Protein AF-A0A414ZRC2-F1 (afdb_monomer)

Secondary structure (DSSP, 8-state):
-BHHHHHHHHHHHHHHHHHH-TTS-GGGBGGGTPPEEE-TTT-HHHHHHHHSBPPEEEEEBTTS-EEEEEEEBTTSEEEEEE--STT-SS-SEEEEEEPPSS-HHHHHHHHIIIIITTT--SEEGGGS----BTTTSPP--

Sequence (141 aa):
MNGYEFKREIERIFKVARNMYPNVTDDMLDTNGAIYYMNGNDSTPFDWNCNNRLCEFFIFHKNEIGFIKANVNSDNTVDVYIFETDDAMQPTHKFTEEMEKVKASSFARIMNYIADDNGLWDKPIDELDWDVDSLECDEID

Structure (mmCIF, N/CA/C/O backbone):
data_AF-A0A414ZRC2-F1
#
_entry.id   AF-A0A414ZRC2-F1
#
loop_
_atom_site.group_PDB
_atom_site.id
_atom_site.type_symbol
_atom_site.label_atom_id
_atom_site.label_alt_id
_atom_site.label_comp_id
_atom_site.label_asym_id
_atom_site.label_entity_id
_atom_site.label_seq_id
_atom_site.pdbx_PDB_ins_code
_atom_site.Cartn_x
_atom_site.Cartn_y
_atom_site.Cartn_z
_atom_site.occupancy
_atom_site.B_iso_or_equiv
_atom_site.auth_seq_id
_atom_site.auth_comp_id
_atom_site.auth_asym_id
_atom_site.auth_atom_id
_atom_site.pdbx_PDB_model_num
ATOM 1 N N . MET A 1 1 ? -16.100 6.085 8.744 1.00 76.56 1 MET A N 1
ATOM 2 C CA . MET A 1 1 ? -15.530 6.333 7.399 1.00 76.56 1 MET A CA 1
ATOM 3 C C . MET A 1 1 ? -15.309 4.972 6.784 1.00 76.56 1 MET A C 1
ATOM 5 O O . MET A 1 1 ? -14.793 4.099 7.472 1.00 76.56 1 MET A O 1
ATOM 9 N N . ASN A 1 2 ? -15.771 4.764 5.557 1.00 88.75 2 ASN A N 1
ATOM 10 C CA . ASN A 1 2 ? -15.890 3.420 4.991 1.00 88.75 2 ASN A CA 1
ATOM 11 C C . ASN A 1 2 ? -14.519 2.911 4.492 1.00 88.75 2 ASN A C 1
ATOM 13 O O . ASN A 1 2 ? -13.781 3.673 3.866 1.00 88.75 2 ASN A O 1
ATOM 17 N N . GLY A 1 3 ? -14.191 1.636 4.724 1.00 94.38 3 GLY A N 1
ATOM 18 C CA . GLY A 1 3 ? -12.959 0.980 4.266 1.00 94.38 3 GLY A CA 1
ATOM 19 C C . GLY A 1 3 ? -12.667 1.168 2.775 1.00 94.38 3 GLY A C 1
ATOM 20 O O . GLY A 1 3 ? -11.535 1.461 2.394 1.00 94.38 3 GLY A O 1
ATOM 21 N N . TYR A 1 4 ? -13.682 1.156 1.916 1.00 96.69 4 TYR A N 1
ATOM 22 C CA . TYR A 1 4 ? -13.532 1.440 0.488 1.00 96.69 4 TYR A CA 1
ATOM 23 C C . TYR A 1 4 ? -13.019 2.857 0.179 1.00 96.69 4 TYR A C 1
ATOM 25 O O . TYR A 1 4 ? -12.465 3.077 -0.898 1.00 96.69 4 TYR A O 1
ATOM 33 N N . GLU A 1 5 ? -13.197 3.850 1.057 1.00 96.44 5 GLU A N 1
ATOM 34 C CA . GLU A 1 5 ? -12.564 5.168 0.879 1.00 96.44 5 GLU A CA 1
ATOM 35 C C . GLU A 1 5 ? -11.049 5.087 1.050 1.00 96.44 5 GLU A C 1
ATOM 37 O O . GLU A 1 5 ? -10.325 5.666 0.243 1.00 96.44 5 GLU A O 1
ATOM 42 N N . PHE A 1 6 ? -10.577 4.302 2.016 1.00 96.50 6 PHE A N 1
ATOM 43 C CA . PHE A 1 6 ? -9.152 4.062 2.231 1.00 96.50 6 PHE A CA 1
ATOM 44 C C . PHE A 1 6 ? -8.529 3.238 1.109 1.00 96.50 6 PHE A C 1
ATOM 46 O O . PHE A 1 6 ? -7.478 3.612 0.588 1.00 96.50 6 PHE A O 1
ATOM 53 N N . LYS A 1 7 ? -9.216 2.176 0.667 1.00 97.75 7 LYS A N 1
ATOM 54 C CA . LYS A 1 7 ? -8.778 1.376 -0.482 1.00 97.75 7 LYS A CA 1
ATOM 55 C C . LYS A 1 7 ? -8.568 2.249 -1.720 1.00 97.75 7 LYS A C 1
ATOM 57 O O . LYS A 1 7 ? -7.497 2.231 -2.321 1.00 97.75 7 LYS A O 1
ATOM 62 N N . ARG A 1 8 ? -9.567 3.077 -2.055 1.00 97.69 8 ARG A N 1
ATOM 63 C CA . ARG A 1 8 ? -9.497 4.005 -3.195 1.00 97.69 8 ARG A CA 1
ATOM 64 C C . ARG A 1 8 ? -8.365 5.015 -3.065 1.00 97.69 8 ARG A C 1
ATOM 66 O O . ARG A 1 8 ? -7.794 5.403 -4.081 1.00 97.69 8 ARG A O 1
ATOM 73 N N . GLU A 1 9 ? -8.062 5.460 -1.850 1.00 97.25 9 GLU A N 1
ATOM 74 C CA . GLU A 1 9 ? -6.980 6.413 -1.624 1.00 97.25 9 GLU A CA 1
ATOM 75 C C . GLU A 1 9 ? -5.605 5.786 -1.886 1.00 97.25 9 GLU A C 1
ATOM 77 O O . GLU A 1 9 ? -4.788 6.374 -2.595 1.00 97.25 9 GLU A O 1
ATOM 82 N N . ILE A 1 10 ? -5.370 4.554 -1.428 1.00 97.94 10 ILE A N 1
ATOM 83 C CA . ILE A 1 10 ? -4.141 3.822 -1.769 1.00 97.94 10 ILE A CA 1
ATOM 84 C C . ILE A 1 10 ? -4.063 3.525 -3.264 1.00 97.94 10 ILE A C 1
ATOM 86 O O . ILE A 1 10 ? -3.036 3.797 -3.887 1.00 97.94 10 ILE A O 1
ATOM 90 N N . GLU A 1 11 ? -5.145 3.052 -3.880 1.00 98.31 11 GLU A N 1
ATOM 91 C CA . GLU A 1 11 ? -5.193 2.827 -5.330 1.00 98.31 11 GLU A CA 1
ATOM 92 C C . GLU A 1 11 ? -4.888 4.113 -6.123 1.00 98.31 11 GLU A C 1
ATOM 94 O O . GLU A 1 11 ? -4.172 4.065 -7.128 1.00 98.31 11 GLU A O 1
ATOM 99 N N . ARG A 1 12 ? -5.374 5.283 -5.673 1.00 97.88 12 ARG A N 1
ATOM 100 C CA . ARG A 1 12 ? -5.056 6.595 -6.270 1.00 97.88 12 ARG A CA 1
ATOM 101 C C . ARG A 1 12 ? -3.556 6.871 -6.214 1.00 97.88 12 ARG A C 1
ATOM 103 O O . ARG A 1 12 ? -2.975 7.222 -7.243 1.00 97.88 12 ARG A O 1
ATOM 110 N N . ILE A 1 13 ? -2.933 6.701 -5.051 1.00 97.88 13 ILE A N 1
ATOM 111 C CA . ILE A 1 13 ? -1.501 6.962 -4.844 1.00 97.88 13 ILE A CA 1
ATOM 112 C C . ILE A 1 13 ? -0.650 6.035 -5.718 1.00 97.88 13 ILE A C 1
ATOM 114 O O . ILE A 1 13 ? 0.239 6.495 -6.440 1.00 97.88 13 ILE A O 1
ATOM 118 N N . PHE A 1 14 ? -0.965 4.738 -5.745 1.00 98.31 14 PHE A N 1
ATOM 119 C CA . PHE A 1 14 ? -0.272 3.788 -6.616 1.00 98.31 14 PHE A CA 1
ATOM 120 C C . PHE A 1 14 ? -0.484 4.110 -8.094 1.00 98.31 14 PHE A C 1
ATOM 122 O O . PHE A 1 14 ? 0.458 4.019 -8.878 1.00 98.31 14 PHE A O 1
ATOM 129 N N . LYS A 1 15 ? -1.672 4.571 -8.495 1.00 97.88 15 LYS A N 1
ATOM 130 C CA . LYS A 1 15 ? -1.917 5.031 -9.866 1.00 97.88 15 LYS A CA 1
ATOM 131 C C . LYS A 1 15 ? -1.041 6.229 -10.241 1.00 97.88 15 LYS A C 1
ATOM 133 O O . LYS A 1 15 ? -0.533 6.264 -11.361 1.00 97.88 15 LYS A O 1
ATOM 138 N N . VAL A 1 16 ? -0.838 7.191 -9.337 1.00 97.12 16 VAL A N 1
ATOM 139 C CA . VAL A 1 16 ? 0.100 8.310 -9.552 1.00 97.12 16 VAL A CA 1
ATOM 140 C C . VAL A 1 16 ? 1.511 7.775 -9.798 1.00 97.12 16 VAL A C 1
ATOM 142 O O . VAL A 1 16 ? 2.105 8.108 -10.822 1.00 97.12 16 VAL A O 1
ATOM 145 N N . ALA A 1 17 ? 2.003 6.878 -8.940 1.00 97.50 17 ALA A N 1
ATOM 146 C CA . ALA A 1 17 ? 3.326 6.269 -9.081 1.00 97.50 17 ALA A CA 1
ATOM 147 C C . ALA A 1 17 ? 3.478 5.458 -10.385 1.00 97.50 17 ALA A C 1
ATOM 149 O O . ALA A 1 17 ? 4.457 5.629 -11.113 1.00 97.50 17 ALA A O 1
ATOM 150 N N . ARG A 1 18 ? 2.484 4.629 -10.738 1.00 97.38 18 ARG A N 1
ATOM 151 C CA . ARG A 1 18 ? 2.456 3.839 -11.986 1.00 97.38 18 ARG A CA 1
ATOM 152 C C . ARG A 1 18 ? 2.555 4.729 -13.226 1.00 97.38 18 ARG A C 1
ATOM 154 O O . ARG A 1 18 ? 3.290 4.400 -14.152 1.00 97.38 18 ARG A O 1
ATOM 161 N N . ASN A 1 19 ? 1.874 5.877 -13.234 1.00 96.81 19 ASN A N 1
ATOM 162 C CA . ASN A 1 19 ? 1.895 6.811 -14.366 1.00 96.81 19 ASN A CA 1
ATOM 163 C C . ASN A 1 19 ? 3.274 7.438 -14.625 1.00 96.81 19 ASN A C 1
ATOM 165 O O . ASN A 1 19 ? 3.511 7.934 -15.726 1.00 96.81 19 ASN A O 1
ATOM 169 N N . MET A 1 20 ? 4.183 7.421 -13.646 1.00 96.00 20 MET A N 1
ATOM 170 C CA . MET A 1 20 ? 5.555 7.910 -13.823 1.00 96.00 20 MET A CA 1
ATOM 171 C C . MET A 1 20 ? 6.423 6.936 -14.631 1.00 96.00 20 MET A C 1
ATOM 173 O O . MET A 1 20 ? 7.393 7.362 -15.255 1.00 96.00 20 MET A O 1
ATOM 177 N N . TYR A 1 21 ? 6.052 5.652 -14.660 1.00 95.00 21 TYR A N 1
ATOM 178 C CA . TYR A 1 21 ? 6.798 4.572 -15.312 1.00 95.00 21 TYR A CA 1
ATOM 179 C C . TYR A 1 21 ? 5.888 3.731 -16.225 1.00 95.00 21 TYR A C 1
ATOM 181 O O . TYR A 1 21 ? 5.707 2.533 -15.998 1.00 95.00 21 TYR A O 1
ATOM 189 N N . PRO A 1 22 ? 5.328 4.324 -17.298 1.00 94.38 22 PRO A N 1
ATOM 190 C CA . PRO A 1 22 ? 4.355 3.659 -18.170 1.00 94.38 22 PRO A CA 1
ATOM 191 C C . PRO A 1 22 ? 4.928 2.473 -18.964 1.00 94.38 22 PRO A C 1
ATOM 193 O O . PRO A 1 22 ? 4.165 1.701 -19.537 1.00 94.38 22 PRO A O 1
ATOM 196 N N . ASN A 1 23 ? 6.256 2.332 -19.020 1.00 94.38 23 ASN A N 1
ATOM 197 C CA . ASN A 1 23 ? 6.924 1.231 -19.717 1.00 94.38 23 ASN A CA 1
ATOM 198 C C . ASN A 1 23 ? 6.951 -0.069 -18.902 1.00 94.38 23 ASN A C 1
ATOM 200 O O . ASN A 1 23 ? 7.183 -1.126 -19.480 1.00 94.38 23 ASN A O 1
ATOM 204 N N . VAL A 1 24 ? 6.728 -0.002 -17.586 1.00 94.88 24 VAL A N 1
ATOM 205 C CA . VAL A 1 24 ? 6.592 -1.193 -16.742 1.00 94.88 24 VAL A CA 1
ATOM 206 C C . VAL A 1 24 ? 5.139 -1.649 -16.839 1.00 94.88 24 VAL A C 1
ATOM 208 O O . VAL A 1 24 ? 4.245 -1.028 -16.264 1.00 94.88 24 VAL A O 1
ATOM 211 N N . THR A 1 25 ? 4.863 -2.694 -17.605 1.00 95.69 25 THR A N 1
ATOM 212 C CA . THR A 1 25 ? 3.499 -3.188 -17.840 1.00 95.69 25 THR A CA 1
ATOM 213 C C . THR A 1 25 ? 3.075 -4.198 -16.774 1.00 95.69 25 THR A C 1
ATOM 215 O O . THR A 1 25 ? 3.910 -4.748 -16.061 1.00 95.69 25 THR A O 1
ATOM 218 N N . ASP A 1 26 ? 1.771 -4.443 -16.630 1.00 96.81 26 ASP A N 1
ATOM 219 C CA . ASP A 1 26 ? 1.256 -5.358 -15.598 1.00 96.81 26 ASP A CA 1
ATOM 220 C C . ASP A 1 26 ? 1.793 -6.787 -15.777 1.00 96.81 26 ASP A C 1
ATOM 222 O O . ASP A 1 26 ? 2.128 -7.450 -14.803 1.00 96.81 26 ASP A O 1
ATOM 226 N N . ASP A 1 27 ? 1.988 -7.242 -17.017 1.00 96.62 27 ASP A N 1
ATOM 227 C CA . ASP A 1 27 ? 2.560 -8.557 -17.315 1.00 96.62 27 ASP A CA 1
ATOM 228 C C . ASP A 1 27 ? 4.049 -8.679 -16.958 1.00 96.62 27 ASP A C 1
ATOM 230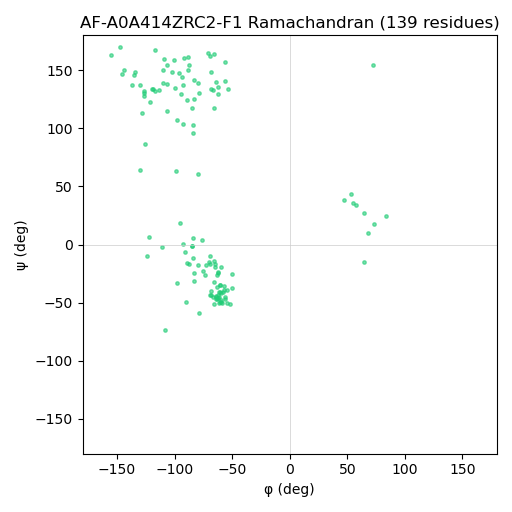 O O . ASP A 1 27 ? 4.575 -9.793 -16.978 1.00 96.62 27 ASP A O 1
ATOM 234 N N . MET A 1 28 ? 4.733 -7.583 -16.621 1.00 95.75 28 MET A N 1
ATOM 235 C CA . MET A 1 28 ? 6.094 -7.594 -16.069 1.00 95.75 28 MET A CA 1
ATOM 236 C C . MET A 1 28 ? 6.108 -7.737 -14.541 1.00 95.75 28 MET A C 1
ATOM 238 O O . MET A 1 28 ? 7.141 -8.092 -13.975 1.00 95.75 28 MET A O 1
ATOM 242 N N . LEU A 1 29 ? 4.976 -7.494 -13.881 1.00 97.69 29 LEU A N 1
ATOM 243 C CA . LEU A 1 29 ? 4.844 -7.430 -12.428 1.00 97.69 29 LEU A CA 1
ATOM 244 C C . LEU A 1 29 ? 4.273 -8.732 -11.858 1.00 97.69 29 LEU A C 1
ATOM 246 O O . LEU A 1 29 ? 3.635 -9.521 -12.564 1.00 97.69 29 LEU A O 1
ATOM 250 N N . ASP A 1 30 ? 4.514 -8.969 -10.570 1.00 97.12 30 ASP A N 1
ATOM 251 C CA . ASP A 1 30 ? 3.864 -10.064 -9.858 1.00 97.12 30 ASP A CA 1
ATOM 252 C C . ASP A 1 30 ? 2.348 -9.838 -9.796 1.00 97.12 30 ASP A C 1
ATOM 254 O O . ASP A 1 30 ? 1.882 -8.708 -9.629 1.00 97.12 30 ASP A O 1
ATOM 258 N N . THR A 1 31 ? 1.579 -10.916 -9.969 1.00 97.12 31 THR A N 1
ATOM 259 C CA . THR A 1 31 ? 0.106 -10.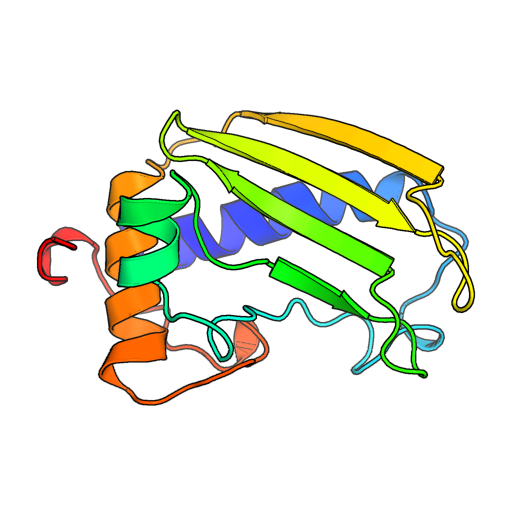910 -9.891 1.00 97.12 31 THR A CA 1
ATOM 260 C C . THR A 1 31 ? -0.533 -9.756 -10.684 1.00 97.12 31 THR A C 1
ATOM 262 O O . THR A 1 31 ? -1.516 -9.146 -10.278 1.00 97.12 31 THR A O 1
ATOM 265 N N . ASN A 1 32 ? 0.041 -9.444 -11.852 1.00 97.25 32 ASN A N 1
ATOM 266 C CA . ASN A 1 32 ? -0.381 -8.351 -12.732 1.00 97.25 32 ASN A CA 1
ATOM 267 C C . ASN A 1 32 ? -0.431 -6.970 -12.047 1.00 97.25 32 ASN A C 1
ATOM 269 O O . ASN A 1 32 ? -1.308 -6.161 -12.344 1.00 97.25 32 ASN A O 1
ATOM 273 N N . GLY A 1 33 ? 0.500 -6.695 -11.130 1.00 97.38 33 GLY A N 1
ATOM 274 C CA . GLY A 1 33 ? 0.607 -5.400 -10.459 1.00 97.38 33 GLY A CA 1
ATOM 275 C C . GLY A 1 33 ? -0.326 -5.230 -9.259 1.00 97.38 33 GLY A C 1
ATOM 276 O O . GLY A 1 33 ? -0.658 -4.095 -8.915 1.00 97.38 33 GLY A O 1
ATOM 277 N N . ALA A 1 34 ? -0.754 -6.330 -8.633 1.00 98.31 34 ALA A N 1
ATOM 278 C CA . ALA A 1 34 ? -1.532 -6.281 -7.400 1.00 98.31 34 ALA A CA 1
ATOM 279 C C . ALA A 1 34 ? -0.789 -5.502 -6.299 1.00 98.31 34 ALA A C 1
ATOM 281 O O . ALA A 1 34 ? 0.429 -5.618 -6.150 1.00 98.31 34 ALA A O 1
ATOM 282 N N . ILE A 1 35 ? -1.540 -4.714 -5.526 1.00 98.75 35 ILE A N 1
ATOM 283 C CA . ILE A 1 35 ? -1.016 -3.990 -4.366 1.00 98.75 35 ILE A CA 1
ATOM 284 C C . ILE A 1 35 ? -1.147 -4.901 -3.148 1.00 98.75 35 ILE A C 1
ATOM 286 O O . ILE A 1 35 ? -2.246 -5.344 -2.829 1.00 98.75 35 ILE A O 1
ATOM 290 N N . TYR A 1 36 ? -0.046 -5.152 -2.460 1.00 98.69 36 TYR A N 1
ATOM 291 C CA . TYR A 1 36 ? 0.031 -5.944 -1.241 1.00 98.69 36 TYR A CA 1
ATOM 292 C C . TYR A 1 36 ? 0.136 -5.044 -0.019 1.00 98.69 36 TYR A C 1
ATOM 294 O O . TYR A 1 36 ? 0.738 -3.976 -0.103 1.00 98.69 36 TYR A O 1
ATOM 302 N N . TYR A 1 37 ? -0.404 -5.493 1.111 1.00 98.62 37 TYR A N 1
ATOM 303 C CA . TYR A 1 37 ? -0.141 -4.924 2.430 1.00 98.62 37 TYR A CA 1
ATOM 304 C C . TYR A 1 37 ? 0.756 -5.872 3.227 1.00 98.62 37 TYR A C 1
ATOM 306 O O . TYR A 1 37 ? 0.347 -6.992 3.523 1.00 98.62 37 TYR A O 1
ATOM 314 N N . MET A 1 38 ? 1.978 -5.440 3.540 1.00 97.94 38 MET A N 1
ATOM 315 C CA . MET A 1 38 ? 3.059 -6.289 4.053 1.00 97.94 38 MET A CA 1
ATOM 316 C C . MET A 1 38 ? 3.191 -6.205 5.578 1.00 97.94 38 MET A C 1
ATOM 318 O O . MET A 1 38 ? 4.191 -5.721 6.108 1.00 97.94 38 MET A O 1
ATOM 322 N N . ASN A 1 39 ? 2.154 -6.635 6.292 1.00 97.56 39 ASN A N 1
ATOM 323 C CA . ASN A 1 39 ? 2.084 -6.618 7.757 1.00 97.56 39 ASN A CA 1
ATOM 324 C C . A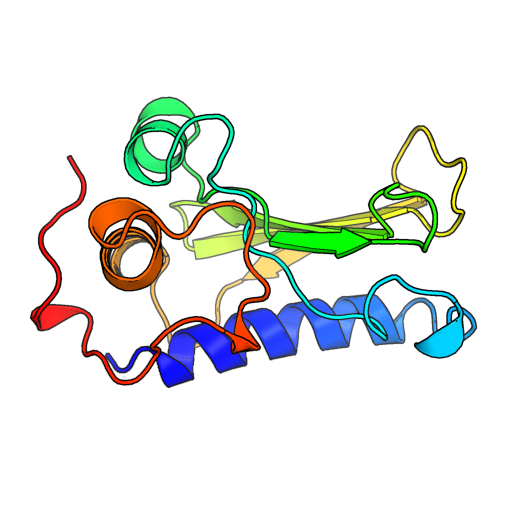SN A 1 39 ? 2.715 -7.841 8.447 1.00 97.56 39 ASN A C 1
ATOM 326 O O . ASN A 1 39 ? 2.747 -7.887 9.676 1.00 97.56 39 ASN A O 1
ATOM 330 N N . GLY A 1 40 ? 3.238 -8.822 7.707 1.00 95.00 40 GLY A N 1
ATOM 331 C CA . GLY A 1 40 ? 3.757 -10.073 8.268 1.00 95.00 40 GLY A CA 1
ATOM 332 C C . GLY A 1 40 ? 5.057 -9.953 9.072 1.00 95.00 40 GLY A C 1
ATOM 333 O O . GLY A 1 40 ? 5.401 -10.890 9.793 1.00 95.00 40 GLY A O 1
ATOM 334 N N . ASN A 1 41 ? 5.785 -8.832 8.971 1.00 90.00 41 ASN A N 1
ATOM 335 C CA . ASN A 1 41 ? 7.042 -8.644 9.704 1.00 90.00 41 ASN A CA 1
ATOM 336 C C . ASN A 1 41 ? 6.808 -8.261 11.171 1.00 90.00 41 ASN A C 1
ATOM 338 O O . ASN A 1 41 ? 7.250 -8.974 12.070 1.00 90.00 41 ASN A O 1
ATOM 3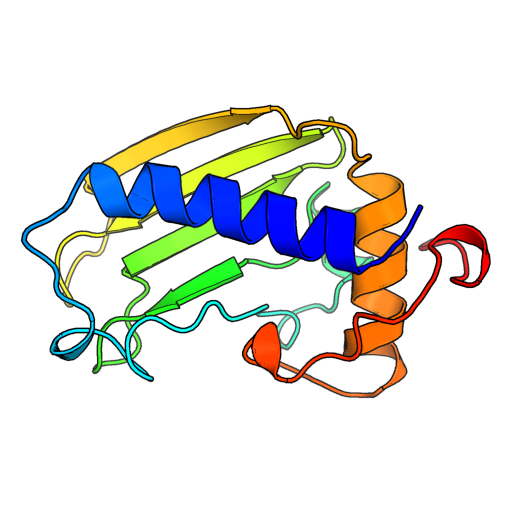42 N N . ASP A 1 42 ? 6.108 -7.147 11.397 1.00 89.56 42 ASP A N 1
ATOM 343 C CA . ASP A 1 42 ? 5.985 -6.544 12.725 1.00 89.56 42 ASP A CA 1
ATOM 344 C C . ASP A 1 42 ? 4.536 -6.360 13.198 1.00 89.56 42 ASP A C 1
ATOM 346 O O . ASP A 1 42 ? 4.350 -6.119 14.387 1.00 89.56 42 ASP A O 1
ATOM 350 N N . SER A 1 43 ? 3.521 -6.551 12.340 1.00 96.19 43 SER A N 1
ATOM 351 C CA . SER A 1 43 ? 2.103 -6.175 12.533 1.00 96.19 43 SER A CA 1
ATOM 352 C C . SER A 1 43 ? 1.808 -4.671 12.461 1.00 96.19 43 SER A C 1
ATOM 354 O O . SER A 1 43 ? 2.656 -3.822 12.757 1.00 96.19 43 SER A O 1
ATOM 356 N N . THR A 1 44 ? 0.563 -4.342 12.109 1.00 96.88 44 THR A N 1
ATOM 357 C CA . THR A 1 44 ? 0.058 -2.966 12.012 1.00 96.88 44 THR A CA 1
ATOM 358 C C . THR A 1 44 ? 0.224 -2.191 13.324 1.00 96.88 44 THR A C 1
ATOM 360 O O . THR A 1 44 ? 0.735 -1.069 13.266 1.00 96.88 44 THR A O 1
ATOM 363 N N . PRO A 1 45 ? -0.132 -2.732 14.511 1.00 97.06 45 PRO A N 1
ATOM 364 C CA . PRO A 1 45 ? 0.055 -2.011 15.768 1.00 97.06 45 PRO A CA 1
ATOM 365 C C . PRO A 1 45 ? 1.514 -1.669 16.056 1.00 97.06 45 PRO A C 1
ATOM 367 O O . PRO A 1 45 ? 1.819 -0.561 16.495 1.00 97.06 45 PRO A O 1
ATOM 370 N N . PHE A 1 46 ? 2.449 -2.581 15.792 1.00 96.50 46 PHE A N 1
ATOM 371 C CA . PHE A 1 46 ? 3.856 -2.290 16.051 1.00 96.50 46 PHE A CA 1
ATOM 372 C C . PHE A 1 46 ? 4.369 -1.170 15.146 1.00 96.50 46 PHE A C 1
ATOM 374 O O . PHE A 1 46 ? 4.942 -0.201 15.646 1.00 96.50 46 PHE A O 1
ATOM 381 N N . ASP A 1 47 ? 4.155 -1.277 13.831 1.00 96.69 47 ASP A N 1
ATOM 382 C CA . ASP A 1 47 ? 4.602 -0.256 12.880 1.00 96.69 47 ASP A CA 1
ATOM 383 C C . ASP A 1 47 ? 3.973 1.106 13.204 1.00 96.69 47 ASP A C 1
ATOM 385 O O . ASP A 1 47 ? 4.668 2.129 13.228 1.00 96.69 47 ASP A O 1
ATOM 389 N N . TRP A 1 48 ? 2.685 1.121 13.554 1.00 97.56 48 TRP A N 1
ATOM 390 C CA . TRP A 1 48 ? 1.980 2.350 13.899 1.00 97.56 48 TRP A CA 1
ATOM 391 C C . TRP A 1 48 ? 2.592 3.039 15.120 1.00 97.56 48 TRP A C 1
ATOM 393 O O . TRP A 1 48 ? 2.942 4.221 15.059 1.00 97.56 48 TRP A O 1
AT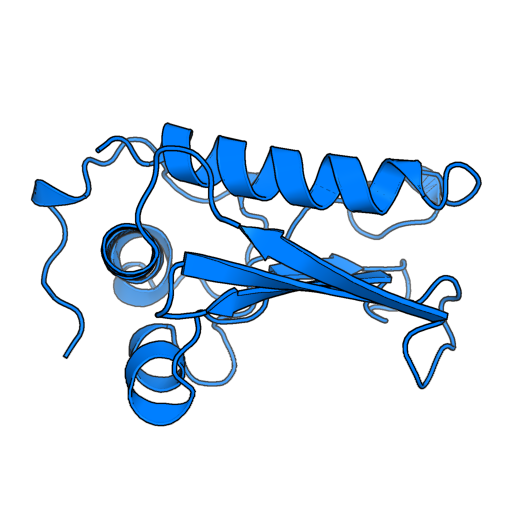OM 403 N N . ASN A 1 49 ? 2.794 2.290 16.204 1.00 96.56 49 ASN A N 1
ATOM 404 C CA . ASN A 1 49 ? 3.204 2.852 17.490 1.00 96.56 49 ASN A CA 1
ATOM 405 C C . ASN A 1 49 ? 4.714 3.078 17.615 1.00 96.56 49 ASN A C 1
ATOM 407 O O . ASN A 1 49 ? 5.151 4.000 18.305 1.00 96.56 49 ASN A O 1
ATOM 411 N N . CYS A 1 50 ? 5.529 2.251 16.960 1.00 96.38 50 CYS A N 1
ATOM 412 C CA . CYS A 1 50 ? 6.988 2.333 17.050 1.00 96.38 50 CYS A CA 1
ATOM 413 C C . CYS A 1 50 ? 7.608 3.100 15.878 1.00 96.38 50 CYS A C 1
ATOM 415 O O . CYS A 1 50 ? 8.607 3.797 16.073 1.00 96.38 50 CYS A O 1
ATOM 417 N N . ASN A 1 51 ? 7.015 3.015 14.682 1.00 96.50 51 ASN A N 1
ATOM 418 C CA . ASN A 1 51 ? 7.580 3.587 13.458 1.00 96.50 51 ASN A CA 1
ATOM 419 C C . ASN A 1 51 ? 6.790 4.791 12.917 1.00 96.50 51 ASN A C 1
ATOM 421 O O . ASN A 1 51 ? 7.239 5.409 11.951 1.00 96.50 51 ASN A O 1
ATOM 425 N N . ASN A 1 52 ? 5.678 5.181 13.558 1.00 97.25 52 ASN A N 1
ATOM 426 C CA . ASN A 1 52 ? 4.811 6.299 13.157 1.00 97.25 52 ASN A CA 1
ATOM 427 C C . ASN A 1 52 ? 4.253 6.163 11.729 1.00 97.25 52 ASN A C 1
ATOM 429 O O . ASN A 1 52 ? 4.083 7.161 11.022 1.00 97.25 52 ASN A O 1
ATOM 433 N N . ARG A 1 53 ? 3.983 4.932 11.290 1.00 97.44 53 ARG A N 1
ATOM 434 C CA . ARG A 1 53 ? 3.491 4.620 9.942 1.00 97.44 53 ARG A CA 1
ATOM 435 C C . ARG A 1 53 ? 2.730 3.299 9.921 1.00 97.44 53 ARG A C 1
ATOM 437 O O . ARG A 1 53 ? 2.891 2.493 10.822 1.00 97.44 53 ARG A O 1
ATOM 444 N N . LEU A 1 54 ? 1.947 3.047 8.881 1.00 97.56 54 LEU A N 1
ATOM 445 C CA . LEU A 1 54 ? 1.468 1.697 8.577 1.00 97.56 54 LEU A CA 1
ATOM 446 C C . LEU A 1 54 ? 2.597 0.808 8.053 1.00 97.56 54 LEU A C 1
ATOM 448 O O . LEU A 1 54 ? 3.638 1.301 7.589 1.00 97.56 54 LEU A O 1
ATOM 452 N N . CYS A 1 55 ? 2.328 -0.499 8.056 1.00 97.81 55 CYS A N 1
ATOM 453 C CA . CYS A 1 55 ? 3.117 -1.453 7.296 1.00 97.81 55 CYS A CA 1
ATOM 454 C C . CYS A 1 55 ? 3.141 -1.068 5.811 1.00 97.81 55 CYS A C 1
ATOM 456 O O . CYS A 1 55 ? 2.287 -0.338 5.294 1.00 97.81 55 CYS A O 1
ATOM 458 N N . GLU A 1 56 ? 4.164 -1.545 5.124 1.00 97.69 56 GLU A N 1
ATOM 459 C CA . GLU A 1 56 ? 4.418 -1.227 3.734 1.00 97.69 56 GLU A CA 1
ATOM 460 C C . GLU A 1 56 ? 3.295 -1.706 2.812 1.00 97.69 56 GLU A C 1
ATOM 462 O O . GLU A 1 56 ? 2.896 -2.870 2.842 1.00 97.69 56 GLU A O 1
ATOM 467 N N . PHE A 1 57 ? 2.889 -0.845 1.885 1.00 98.69 57 PHE A N 1
ATOM 468 C CA . PHE A 1 57 ? 2.185 -1.272 0.685 1.00 98.69 57 PHE A CA 1
ATOM 469 C C . PHE A 1 57 ? 3.183 -1.496 -0.446 1.00 98.69 57 PHE A C 1
ATOM 471 O O . PHE A 1 57 ? 4.071 -0.662 -0.656 1.00 98.69 57 PHE A O 1
ATOM 478 N N . PHE A 1 58 ? 3.014 -2.571 -1.213 1.00 98.50 58 PHE A N 1
ATOM 479 C CA . PHE A 1 58 ? 3.918 -2.908 -2.309 1.00 98.50 58 PHE A CA 1
ATOM 480 C C . PHE A 1 58 ? 3.213 -3.319 -3.595 1.00 98.50 58 PHE A C 1
ATOM 482 O O . PHE A 1 58 ? 2.212 -4.017 -3.573 1.00 98.50 58 PHE A O 1
ATOM 489 N N . ILE A 1 59 ? 3.818 -2.967 -4.725 1.00 98.56 59 ILE A N 1
ATOM 490 C CA . ILE A 1 59 ? 3.721 -3.747 -5.963 1.00 98.56 59 ILE A CA 1
ATOM 491 C C . ILE A 1 59 ? 5.096 -4.367 -6.201 1.00 98.56 59 ILE A C 1
ATOM 493 O O . ILE A 1 59 ? 6.102 -3.674 -6.034 1.00 98.56 59 ILE A O 1
ATOM 497 N N . PHE A 1 60 ? 5.150 -5.629 -6.624 1.00 98.25 60 PHE A N 1
ATOM 498 C CA . PHE A 1 60 ? 6.396 -6.361 -6.864 1.00 98.25 60 PHE A CA 1
ATOM 499 C C . PHE A 1 60 ? 6.651 -6.626 -8.349 1.00 98.25 60 PHE A C 1
ATOM 501 O O . PHE A 1 60 ? 5.727 -6.810 -9.142 1.00 98.25 60 PHE A O 1
ATOM 508 N N . HIS A 1 61 ? 7.928 -6.700 -8.715 1.00 97.19 61 HIS A N 1
ATOM 509 C CA . HIS A 1 61 ? 8.388 -7.407 -9.908 1.00 97.19 61 HIS A CA 1
ATOM 510 C C . HIS A 1 61 ? 8.221 -8.922 -9.715 1.00 97.19 61 HIS A C 1
ATOM 512 O O . HIS A 1 61 ? 8.114 -9.414 -8.593 1.00 97.19 61 HIS A O 1
ATOM 518 N N . LYS A 1 62 ? 8.248 -9.698 -10.805 1.00 95.94 62 LYS A N 1
ATOM 519 C CA . LYS A 1 62 ? 8.065 -11.168 -10.766 1.00 95.94 62 LYS A CA 1
ATOM 520 C C . LYS A 1 62 ? 9.090 -11.941 -9.936 1.00 95.94 62 LYS A C 1
ATOM 522 O O . LYS A 1 62 ? 8.861 -13.103 -9.623 1.00 95.94 62 LYS A O 1
ATOM 527 N N . ASN A 1 63 ? 10.237 -11.342 -9.651 1.00 93.75 63 ASN A N 1
ATOM 528 C CA . ASN A 1 63 ? 11.284 -11.930 -8.822 1.00 93.75 63 ASN A CA 1
ATOM 529 C C . ASN A 1 63 ? 11.198 -11.473 -7.353 1.00 93.75 63 ASN A C 1
ATOM 531 O O . ASN A 1 63 ? 12.193 -11.576 -6.640 1.00 93.75 63 ASN A O 1
ATOM 535 N N . GLU A 1 64 ? 10.041 -10.951 -6.930 1.00 91.88 64 GLU A N 1
ATOM 536 C CA . GLU A 1 64 ? 9.741 -10.508 -5.560 1.00 91.88 64 GLU A CA 1
ATOM 537 C C . GLU A 1 64 ? 10.521 -9.260 -5.105 1.00 91.88 64 GLU A C 1
ATOM 539 O O . GLU A 1 64 ? 10.446 -8.854 -3.945 1.00 91.88 64 GLU A O 1
ATOM 544 N N . ILE A 1 65 ? 11.226 -8.579 -6.015 1.00 93.25 65 ILE A N 1
ATOM 545 C CA . ILE A 1 65 ? 11.791 -7.253 -5.743 1.00 93.25 65 ILE A CA 1
ATOM 546 C C . ILE A 1 65 ? 10.686 -6.201 -5.852 1.00 93.25 65 ILE A C 1
ATOM 548 O O . ILE A 1 65 ? 9.925 -6.172 -6.818 1.00 93.25 65 ILE A O 1
ATOM 552 N N . GLY A 1 66 ? 10.573 -5.329 -4.848 1.00 96.31 66 GLY A N 1
ATOM 553 C CA . GLY A 1 66 ? 9.558 -4.276 -4.830 1.00 96.31 66 GLY A CA 1
ATOM 554 C C . GLY A 1 66 ? 9.748 -3.308 -5.994 1.00 96.31 66 GLY A C 1
ATOM 555 O O . GLY A 1 66 ? 10.843 -2.797 -6.178 1.00 96.31 66 GLY A O 1
ATOM 556 N N . PHE A 1 67 ? 8.687 -3.041 -6.751 1.00 98.00 67 PHE A N 1
ATOM 557 C CA . PHE A 1 67 ? 8.635 -2.024 -7.800 1.00 98.00 67 PHE A CA 1
ATOM 558 C C . PHE A 1 67 ? 8.169 -0.676 -7.239 1.00 98.00 67 PHE A C 1
ATOM 560 O O . PHE A 1 67 ? 8.811 0.350 -7.455 1.00 98.00 67 PHE A O 1
ATOM 567 N N . ILE A 1 68 ? 7.066 -0.662 -6.490 1.00 98.56 68 ILE A N 1
ATOM 568 C CA . ILE A 1 68 ? 6.568 0.531 -5.793 1.00 98.56 68 ILE A CA 1
ATOM 569 C C . ILE A 1 68 ? 6.385 0.154 -4.332 1.00 98.56 68 ILE A C 1
ATOM 571 O O . ILE A 1 68 ? 5.708 -0.829 -4.050 1.00 98.56 68 ILE A O 1
ATOM 575 N N . LYS A 1 69 ? 6.960 0.944 -3.426 1.00 98.38 69 LYS A N 1
ATOM 576 C CA . LYS A 1 69 ? 6.730 0.884 -1.979 1.00 98.38 69 LYS A CA 1
ATOM 577 C C . LYS A 1 69 ? 6.029 2.163 -1.545 1.00 98.38 69 LYS A C 1
ATOM 579 O O . LYS A 1 69 ? 6.505 3.245 -1.890 1.00 98.38 69 LYS A O 1
ATOM 584 N N . ALA A 1 70 ? 4.969 2.054 -0.754 1.00 98.50 70 ALA A N 1
ATOM 585 C CA . ALA A 1 70 ? 4.317 3.198 -0.130 1.00 98.50 70 ALA A CA 1
ATOM 586 C C . ALA A 1 70 ? 4.117 2.974 1.374 1.00 98.50 70 ALA A C 1
ATOM 588 O O . ALA A 1 70 ? 3.698 1.897 1.791 1.00 98.50 70 ALA A O 1
ATOM 589 N N . ASN A 1 71 ? 4.385 4.007 2.171 1.00 97.50 71 ASN A N 1
ATOM 590 C CA . ASN A 1 71 ? 4.172 4.022 3.617 1.00 97.50 71 ASN A CA 1
ATOM 591 C C . ASN A 1 71 ? 3.219 5.158 3.971 1.00 97.50 71 ASN A C 1
ATOM 593 O O . ASN A 1 71 ? 3.527 6.312 3.681 1.00 97.50 71 ASN A O 1
ATOM 597 N N . VAL A 1 72 ? 2.095 4.849 4.615 1.00 98.31 72 VAL A N 1
ATOM 598 C CA . VAL A 1 72 ? 1.197 5.876 5.161 1.00 98.31 72 VAL A CA 1
ATOM 599 C C . VAL A 1 72 ? 1.703 6.280 6.539 1.00 98.31 72 VAL A C 1
ATOM 601 O O . VAL A 1 72 ? 1.735 5.452 7.445 1.00 98.31 72 VAL A O 1
ATOM 604 N N . ASN A 1 73 ? 2.084 7.539 6.702 1.00 98.44 73 ASN A N 1
ATOM 605 C CA . ASN A 1 73 ? 2.615 8.086 7.943 1.00 98.44 73 ASN A CA 1
ATOM 606 C C . ASN A 1 73 ? 1.485 8.590 8.853 1.00 98.44 73 ASN A C 1
ATOM 608 O O . ASN A 1 73 ? 0.406 8.984 8.397 1.00 98.44 73 ASN A O 1
ATOM 612 N N . SER A 1 74 ? 1.738 8.624 10.162 1.00 97.19 74 SER A N 1
ATOM 613 C CA . SER A 1 74 ? 0.740 9.038 11.158 1.00 97.19 74 SER A CA 1
ATOM 614 C C . SER A 1 74 ? 0.313 10.508 11.048 1.00 97.19 74 SER A C 1
ATOM 616 O O . SER A 1 74 ? -0.755 10.887 11.535 1.00 97.19 74 SER A O 1
ATOM 618 N N . ASP A 1 75 ? 1.091 11.329 10.342 1.00 97.62 75 ASP A N 1
ATOM 619 C CA . ASP A 1 75 ? 0.792 12.730 10.045 1.00 97.62 75 ASP A CA 1
ATOM 620 C C . ASP A 1 75 ? -0.122 12.938 8.821 1.00 97.62 75 ASP A C 1
ATOM 622 O O . ASP A 1 75 ? -0.473 14.077 8.517 1.00 97.62 75 ASP A O 1
ATOM 626 N N . ASN A 1 76 ? -0.639 11.859 8.219 1.00 97.75 76 ASN A N 1
ATOM 627 C CA . ASN A 1 76 ? -1.451 11.843 6.990 1.00 97.75 76 ASN A CA 1
ATOM 628 C C . ASN A 1 76 ? -0.667 12.113 5.700 1.00 97.75 76 ASN A C 1
ATOM 630 O O . ASN A 1 76 ? -1.283 12.390 4.672 1.00 97.75 76 ASN A O 1
ATOM 634 N N . THR A 1 77 ? 0.657 11.975 5.721 1.00 98.44 77 THR A N 1
ATOM 635 C CA . THR A 1 77 ? 1.460 11.909 4.497 1.00 98.44 77 THR A CA 1
ATOM 636 C C . THR A 1 77 ? 1.647 10.465 4.033 1.00 98.44 77 THR A C 1
ATOM 638 O O . THR A 1 77 ? 1.480 9.518 4.804 1.00 98.44 77 THR A O 1
ATOM 641 N N . VAL A 1 78 ? 1.992 10.276 2.761 1.00 98.62 78 VAL A N 1
ATOM 642 C CA . VAL A 1 78 ? 2.349 8.978 2.187 1.00 98.62 78 VAL A CA 1
ATOM 643 C C . VAL A 1 78 ? 3.677 9.099 1.461 1.00 98.62 78 VAL A C 1
ATOM 645 O O . VAL A 1 78 ? 3.774 9.773 0.436 1.00 98.62 78 VAL A O 1
ATOM 648 N N . ASP A 1 79 ? 4.702 8.436 1.986 1.00 98.62 79 ASP A N 1
ATOM 649 C CA . ASP A 1 79 ? 6.005 8.347 1.334 1.00 98.62 79 ASP A CA 1
ATOM 650 C C . ASP A 1 79 ? 5.993 7.232 0.293 1.00 98.62 79 ASP A C 1
ATOM 652 O O . ASP A 1 79 ? 5.707 6.078 0.616 1.00 98.62 79 ASP A O 1
ATOM 656 N N . VAL A 1 80 ? 6.352 7.565 -0.945 1.00 98.75 80 VAL A N 1
ATOM 657 C CA . VAL A 1 80 ? 6.373 6.635 -2.076 1.00 98.75 80 VAL A CA 1
ATOM 658 C C . VAL A 1 80 ? 7.783 6.518 -2.641 1.00 98.75 80 VAL A C 1
ATOM 660 O O . VAL A 1 80 ? 8.470 7.513 -2.884 1.00 98.75 80 VAL A O 1
ATOM 663 N N . TYR A 1 81 ? 8.200 5.282 -2.888 1.00 98.44 81 TYR A N 1
ATOM 664 C CA . TYR A 1 81 ? 9.499 4.913 -3.431 1.00 98.44 81 TYR A CA 1
ATOM 665 C C . TYR A 1 81 ? 9.289 4.028 -4.653 1.00 98.44 81 TYR A C 1
ATOM 667 O O . TYR A 1 81 ? 8.520 3.068 -4.596 1.00 98.44 81 TYR A O 1
ATOM 675 N N . ILE A 1 82 ? 9.982 4.334 -5.746 1.00 98.19 82 ILE A N 1
ATOM 676 C CA . ILE A 1 82 ? 9.886 3.576 -6.994 1.00 98.19 82 ILE A CA 1
ATOM 677 C C . ILE A 1 82 ? 11.249 2.980 -7.329 1.00 98.19 82 ILE A C 1
ATOM 679 O O . ILE A 1 82 ? 12.262 3.673 -7.260 1.00 98.19 82 ILE A O 1
ATOM 683 N N . PHE A 1 83 ? 11.248 1.707 -7.701 1.00 96.69 83 PHE A N 1
ATOM 684 C CA . PHE A 1 83 ? 12.392 0.869 -8.038 1.00 96.69 83 PHE A CA 1
ATOM 685 C C . PHE A 1 83 ? 12.144 0.285 -9.433 1.00 96.69 83 PHE A C 1
ATOM 687 O O . PHE A 1 83 ? 11.536 -0.771 -9.592 1.00 96.69 83 PHE A O 1
ATOM 694 N N . GLU A 1 84 ? 12.534 1.031 -10.466 1.00 90.50 84 GLU A N 1
ATOM 695 C CA . GLU A 1 84 ? 12.146 0.741 -11.855 1.00 90.50 84 GLU A CA 1
ATOM 696 C C . GLU A 1 84 ? 12.540 -0.663 -12.340 1.00 90.50 84 GLU A C 1
ATOM 698 O O . GLU A 1 84 ? 11.789 -1.272 -13.101 1.00 90.50 84 GLU A O 1
ATOM 703 N N . THR A 1 85 ? 13.692 -1.177 -11.902 1.00 91.31 85 THR A N 1
ATOM 704 C CA . THR A 1 85 ? 14.224 -2.476 -12.327 1.00 91.31 85 THR A CA 1
ATOM 705 C C . THR A 1 85 ? 14.105 -3.530 -11.234 1.00 91.31 85 THR A C 1
ATOM 707 O O . THR A 1 85 ? 14.088 -3.226 -10.041 1.00 91.31 85 THR A O 1
ATOM 710 N N . ASP A 1 86 ? 14.056 -4.789 -11.656 1.00 88.31 86 ASP A N 1
ATOM 711 C CA . ASP A 1 86 ? 13.921 -5.964 -10.798 1.00 88.31 86 ASP A CA 1
ATOM 712 C C . ASP A 1 86 ? 15.229 -6.344 -10.073 1.00 88.31 86 ASP A C 1
ATOM 714 O O . ASP A 1 86 ? 15.279 -7.327 -9.346 1.00 88.31 86 ASP A O 1
ATOM 718 N N . ASP A 1 87 ? 16.288 -5.551 -10.222 1.00 91.38 87 ASP A N 1
ATOM 719 C CA . ASP A 1 87 ? 17.573 -5.671 -9.527 1.00 91.38 87 ASP A CA 1
ATOM 720 C C . ASP A 1 87 ? 17.949 -4.402 -8.732 1.00 91.38 87 ASP A C 1
ATOM 722 O O . ASP A 1 87 ? 19.052 -4.298 -8.181 1.00 91.38 87 ASP A O 1
ATOM 726 N N . ALA A 1 88 ? 17.041 -3.423 -8.656 1.00 88.44 88 ALA A N 1
ATOM 727 C CA . ALA A 1 88 ? 17.302 -2.133 -8.036 1.00 88.44 88 ALA A CA 1
ATOM 728 C C . ALA A 1 88 ? 17.534 -2.258 -6.520 1.00 88.44 88 ALA A C 1
ATOM 730 O O . ALA A 1 88 ? 16.641 -2.589 -5.745 1.00 88.44 88 ALA A O 1
ATOM 731 N N . MET A 1 89 ? 18.738 -1.895 -6.070 1.00 89.06 89 MET A N 1
ATOM 732 C CA . MET A 1 89 ? 19.077 -1.844 -4.639 1.00 89.06 89 MET A CA 1
ATOM 733 C C . MET A 1 89 ? 18.666 -0.532 -3.953 1.00 89.06 89 MET A C 1
ATOM 735 O O . MET A 1 89 ? 18.771 -0.418 -2.732 1.00 89.06 89 MET A O 1
ATOM 739 N N . GLN A 1 90 ? 18.290 0.488 -4.725 1.00 92.81 90 GLN A N 1
ATOM 740 C CA . GLN A 1 90 ? 17.926 1.828 -4.262 1.00 92.81 90 GLN A CA 1
ATOM 741 C C . GLN A 1 90 ? 16.789 2.377 -5.134 1.00 92.81 90 GLN A C 1
ATOM 743 O O . GLN A 1 90 ? 16.727 2.034 -6.316 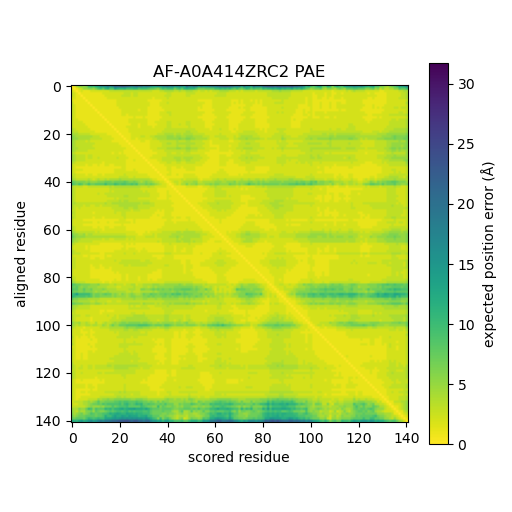1.00 92.81 90 GLN A O 1
ATOM 748 N N . PRO A 1 91 ? 15.916 3.240 -4.589 1.00 95.00 91 PRO A N 1
ATOM 749 C CA . PRO A 1 91 ? 14.818 3.806 -5.357 1.00 95.00 91 PRO A CA 1
ATOM 750 C C . PRO A 1 91 ? 15.343 4.757 -6.439 1.00 95.00 91 PRO A C 1
ATOM 752 O O . PRO A 1 91 ? 16.171 5.630 -6.174 1.00 95.00 91 PRO A O 1
ATOM 755 N N . THR A 1 92 ? 14.827 4.619 -7.657 1.00 93.88 92 THR A N 1
ATOM 756 C CA . THR A 1 92 ? 15.067 5.536 -8.780 1.00 93.88 92 THR A CA 1
ATOM 757 C C . THR A 1 92 ? 14.310 6.849 -8.609 1.00 93.88 92 THR A C 1
ATOM 759 O O . THR A 1 92 ? 14.733 7.884 -9.125 1.00 93.88 92 THR A O 1
ATOM 762 N N . HIS A 1 93 ? 13.199 6.827 -7.870 1.00 96.69 93 HIS A N 1
ATOM 763 C CA . HIS A 1 93 ? 12.410 8.011 -7.564 1.00 96.69 93 HIS A CA 1
ATOM 764 C C . HIS A 1 93 ? 11.782 7.929 -6.167 1.00 96.69 93 HIS A C 1
ATOM 766 O O . HIS A 1 93 ? 11.416 6.849 -5.702 1.00 96.69 93 HIS A O 1
ATOM 772 N N . LYS A 1 94 ? 11.647 9.086 -5.510 1.00 97.75 94 LYS A N 1
ATOM 773 C CA . LYS A 1 94 ? 10.956 9.255 -4.227 1.00 97.75 94 LYS A CA 1
ATOM 774 C C . LYS A 1 94 ? 10.094 10.513 -4.276 1.00 97.75 94 LYS A C 1
ATOM 776 O O . LYS A 1 94 ? 10.584 11.561 -4.695 1.00 97.75 94 LYS A O 1
ATOM 781 N N . PHE A 1 95 ? 8.878 10.425 -3.754 1.00 98.31 95 PHE A N 1
ATOM 782 C CA . PHE A 1 95 ? 8.025 11.581 -3.483 1.00 98.31 95 PHE A CA 1
ATOM 783 C C . PHE A 1 95 ? 7.138 11.334 -2.258 1.00 98.31 95 PHE A C 1
ATOM 785 O O . PHE A 1 95 ? 7.075 10.216 -1.747 1.00 98.31 95 PHE A O 1
ATOM 792 N N . THR A 1 96 ? 6.480 12.391 -1.791 1.00 98.31 96 THR A N 1
ATOM 793 C CA . THR A 1 96 ? 5.533 12.348 -0.674 1.00 98.31 96 THR A CA 1
ATOM 794 C C . THR A 1 96 ? 4.217 12.969 -1.142 1.00 98.31 96 THR A C 1
ATOM 796 O O . THR A 1 96 ? 4.229 14.052 -1.730 1.00 98.31 96 THR A O 1
ATOM 799 N N . GLU A 1 97 ? 3.105 12.282 -0.904 1.00 96.38 97 GLU A N 1
ATOM 800 C CA . GLU A 1 97 ? 1.736 12.764 -1.139 1.00 96.38 97 GLU A CA 1
ATOM 801 C C . GLU A 1 97 ? 1.034 13.028 0.195 1.00 96.38 97 GLU A C 1
ATOM 803 O O . GLU A 1 97 ? 1.406 12.475 1.226 1.00 96.38 97 GLU A O 1
ATOM 808 N N . GLU A 1 98 ? -0.013 13.842 0.175 1.00 96.62 98 GLU A N 1
ATOM 809 C CA . GLU A 1 98 ? -0.941 13.970 1.301 1.00 96.62 98 GLU A CA 1
ATOM 810 C C . GLU A 1 98 ? -2.114 13.008 1.093 1.00 96.62 98 GLU A C 1
ATOM 812 O O . GLU A 1 98 ? -2.582 12.829 -0.036 1.00 96.62 98 GLU A O 1
ATOM 817 N N . MET A 1 99 ? -2.625 12.423 2.176 1.00 95.00 99 MET A N 1
ATOM 818 C CA . MET A 1 99 ? -3.868 11.661 2.118 1.00 95.00 99 MET A CA 1
ATOM 819 C C . MET A 1 99 ? -5.052 12.581 1.804 1.00 95.00 99 MET A C 1
ATOM 821 O O . MET A 1 99 ? -5.272 13.610 2.452 1.00 95.00 99 MET A O 1
ATOM 825 N N . GLU A 1 100 ? -5.884 12.170 0.854 1.00 93.62 100 GLU A N 1
ATOM 826 C CA . GLU A 1 100 ? -7.110 12.870 0.501 1.00 93.62 100 GLU A CA 1
ATOM 827 C C . GLU A 1 100 ? -8.319 12.286 1.242 1.00 93.62 100 GLU A C 1
ATOM 829 O O . GLU A 1 100 ? -8.605 11.095 1.175 1.00 93.62 100 GLU A O 1
ATOM 834 N N . LYS A 1 101 ? -9.106 13.160 1.888 1.00 88.31 101 LYS A N 1
ATOM 835 C CA . LYS A 1 101 ? -10.443 12.878 2.469 1.00 88.31 101 LYS A CA 1
ATOM 836 C C . LYS A 1 101 ? -10.487 11.883 3.629 1.00 88.31 101 LYS A C 1
ATOM 838 O O . LYS A 1 101 ? -11.490 11.872 4.338 1.00 88.31 101 LYS A O 1
ATOM 843 N N . VAL A 1 102 ? -9.430 11.114 3.853 1.00 94.25 102 VAL A N 1
ATOM 844 C CA . VAL A 1 102 ? -9.331 10.109 4.909 1.00 94.25 102 VAL A CA 1
ATOM 845 C C . VAL A 1 102 ? -8.230 10.449 5.918 1.00 94.25 102 VAL A C 1
ATOM 847 O O . VAL A 1 102 ? -7.435 11.364 5.699 1.00 94.25 102 VAL A O 1
ATOM 850 N N . LYS A 1 103 ? -8.213 9.760 7.065 1.00 95.69 103 LYS A N 1
ATOM 851 C CA . LYS A 1 103 ? -7.226 9.974 8.137 1.00 95.69 103 LYS A CA 1
ATOM 852 C C . LYS A 1 103 ? -6.374 8.738 8.371 1.00 95.69 103 LYS A C 1
ATOM 854 O O . LYS A 1 103 ? -6.929 7.661 8.559 1.00 95.69 103 LYS A O 1
ATOM 859 N N . ALA A 1 104 ? -5.056 8.911 8.446 1.00 96.62 104 ALA A N 1
ATOM 860 C CA . ALA A 1 104 ? -4.103 7.821 8.652 1.00 96.62 104 ALA A CA 1
ATOM 861 C C . ALA A 1 104 ? -4.420 6.989 9.904 1.00 96.62 104 ALA A C 1
ATOM 863 O O . ALA A 1 104 ? -4.362 5.769 9.853 1.00 96.62 104 ALA A O 1
ATOM 864 N N . SER A 1 105 ? -4.847 7.626 10.999 1.00 95.75 105 SER A N 1
ATOM 865 C CA . SER A 1 105 ? -5.231 6.918 12.228 1.00 95.75 105 SER A CA 1
ATOM 866 C C . SER A 1 105 ? -6.450 6.012 12.047 1.00 95.75 105 SER A C 1
ATOM 868 O O . SER A 1 105 ? -6.451 4.867 12.486 1.00 95.75 105 SER A O 1
ATOM 870 N N . SER A 1 106 ? -7.486 6.494 11.360 1.00 95.81 106 SER A N 1
ATOM 871 C CA . SER A 1 106 ? -8.646 5.672 11.001 1.00 95.81 106 SER A CA 1
ATOM 872 C C . SER A 1 106 ? -8.267 4.563 10.022 1.00 95.81 106 SER A C 1
ATOM 874 O O . SER A 1 106 ? -8.843 3.481 10.083 1.00 95.81 106 SER A O 1
ATOM 876 N N . PHE A 1 107 ? -7.287 4.816 9.153 1.00 96.56 107 PHE A N 1
ATOM 877 C CA . PHE A 1 107 ? -6.778 3.803 8.244 1.00 96.56 107 PHE A CA 1
ATOM 878 C C . PHE A 1 107 ? -6.064 2.683 9.000 1.00 96.56 107 PHE A C 1
ATOM 880 O O . PHE A 1 107 ? -6.343 1.516 8.753 1.00 96.56 107 PHE A O 1
ATOM 887 N N . ALA A 1 108 ? -5.207 3.032 9.962 1.00 96.94 108 ALA A N 1
ATOM 888 C CA . ALA A 1 108 ? -4.511 2.066 10.801 1.00 96.94 108 ALA A CA 1
ATOM 889 C C . ALA A 1 108 ? -5.486 1.086 11.438 1.00 96.94 108 ALA A C 1
ATOM 891 O O . ALA A 1 108 ? -5.337 -0.120 11.266 1.00 96.94 108 ALA A O 1
ATOM 892 N N . ARG A 1 109 ? -6.534 1.616 12.077 1.00 96.31 109 ARG A N 1
ATOM 893 C CA . ARG A 1 109 ? -7.590 0.828 12.728 1.00 96.31 109 ARG A CA 1
ATOM 894 C C . ARG A 1 109 ? -8.254 -0.155 11.776 1.00 96.31 109 ARG A C 1
ATOM 896 O O . ARG A 1 109 ? -8.415 -1.320 12.122 1.00 96.31 109 ARG A O 1
ATOM 903 N N . ILE A 1 110 ? -8.585 0.300 10.567 1.00 96.56 110 ILE A N 1
ATOM 904 C CA . ILE A 1 110 ? -9.144 -0.570 9.532 1.00 96.56 110 ILE A CA 1
ATOM 905 C C . ILE A 1 110 ? -8.139 -1.645 9.129 1.00 96.56 110 ILE A C 1
ATOM 907 O O . ILE A 1 110 ? -8.521 -2.805 9.087 1.00 96.56 110 ILE A O 1
ATOM 911 N N . MET A 1 111 ? -6.875 -1.299 8.874 1.00 97.19 111 MET A N 1
ATOM 912 C CA . MET A 1 111 ? -5.871 -2.284 8.460 1.00 97.19 111 MET A CA 1
ATOM 913 C C . MET A 1 111 ? -5.635 -3.353 9.522 1.00 97.19 111 MET A C 1
ATOM 915 O O . MET A 1 111 ? -5.626 -4.530 9.177 1.00 97.19 111 MET A O 1
ATOM 919 N N . ASN A 1 112 ? -5.538 -2.974 10.798 1.00 96.88 112 ASN A N 1
ATOM 920 C CA . ASN A 1 112 ? -5.455 -3.954 11.878 1.00 96.88 112 ASN A CA 1
ATOM 921 C C . ASN A 1 112 ? -6.688 -4.862 11.901 1.00 96.88 112 ASN A C 1
ATOM 923 O O . ASN A 1 112 ? -6.553 -6.078 11.937 1.00 96.88 112 ASN A O 1
ATOM 927 N N . TYR A 1 113 ? -7.884 -4.278 11.818 1.00 96.25 113 TYR A N 1
ATOM 928 C CA . TYR A 1 113 ? -9.130 -5.034 11.887 1.00 96.25 113 TYR A CA 1
ATOM 929 C C . TYR A 1 113 ? -9.309 -6.010 10.717 1.00 96.25 113 TYR A C 1
ATOM 931 O O . TYR A 1 113 ? -9.667 -7.169 10.911 1.00 96.25 113 TYR A O 1
ATOM 939 N N . ILE A 1 114 ? -9.069 -5.559 9.484 1.00 96.62 114 ILE A N 1
ATOM 940 C CA . ILE A 1 114 ? -9.340 -6.372 8.291 1.00 96.62 114 ILE A CA 1
ATOM 941 C C . ILE A 1 114 ? -8.199 -7.345 7.986 1.00 96.62 114 ILE A C 1
ATOM 943 O O . ILE A 1 114 ? -8.462 -8.373 7.363 1.00 96.62 114 ILE A O 1
ATOM 947 N N . ALA A 1 115 ? -6.967 -7.055 8.422 1.00 97.12 115 ALA A N 1
ATOM 948 C CA . ALA A 1 115 ? -5.793 -7.881 8.159 1.00 97.12 115 ALA A CA 1
ATOM 949 C C . ALA A 1 115 ? -5.301 -8.619 9.416 1.00 97.12 115 ALA A C 1
ATOM 951 O O . ALA A 1 115 ? -5.502 -9.830 9.533 1.00 97.12 115 ALA A O 1
ATOM 952 N N . ASP A 1 116 ? -4.684 -7.905 10.358 1.00 97.06 116 ASP A N 1
ATOM 953 C CA . ASP A 1 116 ? -3.994 -8.472 11.524 1.00 97.06 116 ASP A CA 1
ATOM 954 C C . ASP A 1 116 ? -4.924 -9.287 12.441 1.00 97.06 116 ASP A C 1
ATOM 956 O O . ASP A 1 116 ? -4.623 -10.445 12.744 1.00 97.06 116 ASP A O 1
ATOM 960 N N . ASP A 1 117 ? -6.085 -8.741 12.819 1.00 95.81 117 ASP A N 1
ATOM 961 C CA . ASP A 1 117 ? -7.066 -9.402 13.699 1.00 95.81 117 ASP A CA 1
ATOM 962 C C . ASP A 1 117 ? -7.639 -10.684 13.066 1.00 95.81 117 ASP A C 1
ATOM 964 O O . ASP A 1 117 ? -8.015 -11.630 13.763 1.00 95.81 117 ASP A O 1
ATOM 968 N N . ASN A 1 118 ? -7.647 -10.746 11.731 1.00 95.19 118 ASN A N 1
ATOM 969 C CA . ASN A 1 118 ? -8.076 -11.908 10.953 1.00 95.19 118 ASN A CA 1
ATOM 970 C C . ASN A 1 118 ? -6.921 -12.860 10.589 1.00 95.19 118 ASN A C 1
ATOM 972 O O . ASN A 1 118 ? -7.149 -13.877 9.927 1.00 95.19 118 ASN A O 1
ATOM 976 N N . GLY A 1 119 ? -5.684 -12.561 11.001 1.00 96.38 119 GLY A N 1
ATOM 977 C CA . GLY A 1 119 ? -4.496 -13.353 10.672 1.00 96.38 119 GLY A CA 1
ATOM 978 C C . GLY A 1 119 ? -4.164 -13.378 9.176 1.00 96.38 119 GLY A C 1
ATOM 979 O O . GLY A 1 119 ? -3.602 -14.363 8.685 1.00 96.38 119 GLY A O 1
ATOM 980 N N . LEU A 1 120 ? -4.546 -12.332 8.442 1.00 98.00 120 LEU A N 1
ATOM 981 C CA . LEU A 1 120 ? -4.246 -12.156 7.025 1.00 98.00 120 LEU A CA 1
ATOM 982 C C . LEU A 1 120 ? -2.953 -11.349 6.886 1.00 98.00 120 LEU A C 1
ATOM 984 O O . LEU A 1 120 ? -2.937 -10.132 7.059 1.00 98.00 120 LEU A O 1
ATOM 988 N N . TRP A 1 121 ? -1.876 -12.060 6.565 1.00 97.94 121 TRP A N 1
ATOM 989 C CA . TRP A 1 121 ? -0.528 -11.507 6.442 1.00 97.94 121 TRP A CA 1
ATOM 990 C C . TRP A 1 121 ? -0.099 -11.411 4.981 1.00 97.94 121 TRP A C 1
ATOM 992 O O . TRP A 1 121 ? -0.334 -12.355 4.217 1.00 97.94 121 TRP A O 1
ATOM 1002 N N . ASP A 1 122 ? 0.547 -10.302 4.618 1.00 97.88 122 ASP A N 1
ATOM 1003 C CA . ASP A 1 122 ? 1.202 -10.093 3.317 1.00 97.88 122 ASP A CA 1
ATOM 1004 C C . ASP A 1 122 ? 0.260 -10.351 2.130 1.00 97.88 122 ASP A C 1
ATOM 1006 O O . ASP A 1 122 ? 0.593 -11.031 1.154 1.00 97.88 122 ASP A O 1
ATOM 1010 N N . LYS A 1 123 ? -0.976 -9.855 2.245 1.00 98.06 123 LYS A N 1
ATOM 1011 C CA . LYS A 1 123 ? -2.054 -10.125 1.287 1.00 98.06 123 LYS A CA 1
ATOM 1012 C C . LYS A 1 123 ? -2.206 -9.029 0.241 1.00 98.06 123 LYS A C 1
ATOM 1014 O O . LYS A 1 123 ? -2.034 -7.851 0.569 1.00 98.06 123 LYS A O 1
ATOM 1019 N N . PRO A 1 124 ? -2.614 -9.383 -0.995 1.00 98.31 124 PRO A N 1
ATOM 1020 C CA . PRO A 1 124 ? -3.174 -8.408 -1.914 1.00 98.31 124 PRO A CA 1
ATOM 1021 C C . PRO A 1 124 ? -4.336 -7.680 -1.239 1.00 98.31 124 PRO A C 1
ATOM 1023 O O . PRO A 1 124 ? -5.220 -8.315 -0.663 1.00 98.31 124 PRO A O 1
ATOM 1026 N N . ILE A 1 125 ? -4.383 -6.355 -1.345 1.00 98.31 125 ILE A N 1
ATOM 1027 C CA . ILE A 1 125 ? -5.458 -5.559 -0.744 1.00 98.31 125 ILE A CA 1
ATOM 1028 C C . ILE A 1 125 ? -6.829 -5.915 -1.330 1.00 98.31 125 ILE A C 1
ATOM 1030 O O . ILE A 1 125 ? -7.842 -5.708 -0.676 1.00 98.31 125 ILE A O 1
ATOM 1034 N N . ASP A 1 126 ? -6.881 -6.472 -2.542 1.00 98.06 126 ASP A N 1
ATOM 1035 C CA . ASP A 1 126 ? -8.116 -6.956 -3.168 1.00 98.06 126 ASP A CA 1
ATOM 1036 C C . ASP A 1 126 ? -8.707 -8.201 -2.485 1.00 98.06 126 ASP A C 1
ATOM 1038 O O . ASP A 1 126 ? -9.884 -8.495 -2.688 1.00 98.06 126 ASP A O 1
ATOM 1042 N N . GLU A 1 127 ? -7.923 -8.913 -1.671 1.00 97.69 127 GLU A N 1
ATOM 1043 C CA . GLU A 1 127 ? -8.374 -10.073 -0.891 1.00 97.69 127 GLU A CA 1
ATOM 1044 C C . GLU A 1 127 ? -8.876 -9.700 0.515 1.00 97.69 127 GLU A C 1
ATOM 1046 O O . GLU A 1 127 ? -9.386 -10.566 1.225 1.00 97.69 127 GLU A O 1
ATOM 1051 N N . LEU A 1 128 ? -8.736 -8.436 0.932 1.0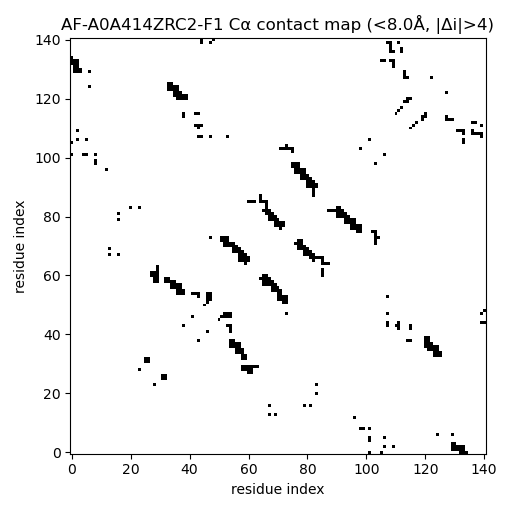0 97.75 128 LEU A N 1
ATOM 1052 C CA . LEU A 1 128 ? -9.158 -7.963 2.253 1.00 97.75 128 LEU A CA 1
ATOM 1053 C C . LEU A 1 128 ? -10.627 -7.510 2.251 1.00 97.75 128 LEU A C 1
ATOM 1055 O O . LEU A 1 128 ?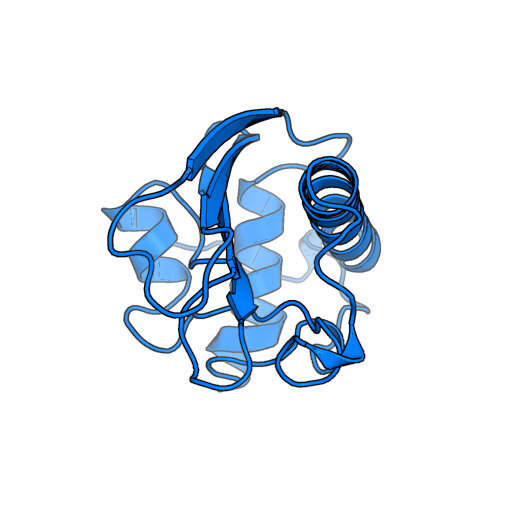 -11.142 -7.017 1.242 1.00 97.75 128 LEU A O 1
ATOM 1059 N N . ASP A 1 129 ? -11.297 -7.645 3.397 1.00 96.69 129 ASP A N 1
ATOM 1060 C CA . ASP A 1 129 ? -12.693 -7.228 3.556 1.00 96.69 129 ASP A CA 1
ATOM 1061 C C . ASP A 1 129 ? -12.799 -5.735 3.889 1.00 96.69 129 ASP A C 1
ATOM 1063 O O . ASP A 1 129 ? -12.673 -5.314 5.034 1.00 96.69 129 ASP A O 1
ATOM 1067 N N . TRP A 1 130 ? -13.013 -4.916 2.861 1.00 97.00 130 TRP A N 1
ATOM 1068 C CA . TRP A 1 130 ? -13.133 -3.463 2.998 1.00 97.00 130 TRP A CA 1
ATOM 1069 C C . TRP A 1 130 ? -14.542 -2.980 3.359 1.00 97.00 130 TRP A C 1
ATOM 1071 O O . TRP A 1 130 ? -14.729 -1.766 3.505 1.00 97.00 130 TRP A O 1
ATOM 1081 N N . ASP A 1 131 ? -15.528 -3.875 3.486 1.00 95.69 131 ASP A N 1
ATOM 1082 C CA . ASP A 1 131 ? -16.897 -3.521 3.882 1.00 95.69 131 ASP A CA 1
ATOM 1083 C C . ASP A 1 131 ? -17.003 -3.333 5.403 1.00 95.69 131 ASP A C 1
ATOM 1085 O O . ASP A 1 131 ? -17.717 -4.036 6.111 1.00 95.69 131 ASP A O 1
ATOM 1089 N N . VAL A 1 132 ? -16.240 -2.362 5.907 1.00 93.56 132 VAL A N 1
ATOM 1090 C CA . VAL A 1 132 ? -16.140 -2.005 7.324 1.00 93.56 132 VAL A CA 1
ATOM 1091 C C . VAL A 1 132 ? -16.209 -0.489 7.491 1.00 93.56 132 VAL A C 1
ATOM 1093 O O . VAL A 1 132 ? -15.749 0.271 6.630 1.00 93.56 132 VAL A O 1
ATOM 1096 N N . ASP A 1 133 ? -16.767 -0.014 8.605 1.00 90.56 133 ASP A N 1
ATOM 1097 C CA . ASP A 1 133 ? -16.608 1.380 9.024 1.00 90.56 133 ASP A CA 1
ATOM 1098 C C . ASP A 1 133 ? -15.525 1.497 10.101 1.00 90.56 133 ASP A C 1
ATOM 1100 O O . ASP A 1 133 ? -15.530 0.773 11.090 1.00 90.56 133 ASP A O 1
ATOM 1104 N N . SER A 1 134 ? -14.634 2.481 9.964 1.00 84.06 134 SER A N 1
ATOM 1105 C CA . SER A 1 134 ? -13.601 2.800 10.961 1.00 84.06 134 SER A CA 1
ATOM 1106 C C . SER A 1 134 ? -14.115 2.956 12.404 1.00 84.06 134 SER A C 1
ATOM 1108 O O . SER A 1 134 ? -13.333 2.841 13.340 1.00 84.06 134 SER A O 1
ATOM 1110 N N . LEU A 1 135 ? -15.394 3.306 12.595 1.00 86.31 135 LEU A N 1
ATOM 1111 C CA . LEU A 1 135 ? -16.025 3.436 13.915 1.00 86.31 135 LEU A CA 1
ATOM 1112 C C . LEU A 1 135 ? -16.284 2.085 14.599 1.00 86.31 135 LEU A C 1
ATOM 1114 O O . LEU A 1 135 ? -16.517 2.068 15.805 1.00 86.31 135 LEU A O 1
ATOM 1118 N N . GLU A 1 136 ? -16.272 0.990 13.842 1.00 84.69 136 GLU A N 1
ATOM 1119 C CA . GLU A 1 136 ? -16.454 -0.380 14.334 1.00 84.69 136 GLU A CA 1
ATOM 1120 C C . GLU A 1 136 ? -15.125 -1.032 14.738 1.00 84.69 136 GLU A C 1
ATOM 1122 O O . GLU A 1 136 ? -15.127 -2.034 15.446 1.00 84.69 136 GLU A O 1
ATOM 1127 N N . CYS A 1 137 ? -13.998 -0.455 14.316 1.00 88.88 137 CYS A N 1
ATOM 1128 C CA . CYS A 1 137 ? -12.662 -0.934 14.650 1.00 88.88 137 CYS A CA 1
ATOM 1129 C C . CYS A 1 137 ? -12.225 -0.405 16.020 1.00 88.88 137 CYS A C 1
ATOM 1131 O O . CYS A 1 137 ? -12.448 0.770 16.319 1.00 88.88 137 CYS A O 1
ATOM 1133 N N . ASP A 1 138 ? -11.532 -1.214 16.818 1.00 87.56 138 ASP A N 1
ATOM 1134 C CA . ASP A 1 138 ? -10.929 -0.750 18.070 1.00 87.56 138 ASP A CA 1
ATOM 1135 C C . ASP A 1 138 ? -9.806 0.278 17.813 1.00 87.56 138 ASP A C 1
ATOM 1137 O O . ASP A 1 138 ? -9.348 0.468 16.681 1.00 87.56 138 ASP A O 1
ATOM 1141 N N . GLU A 1 139 ? -9.411 1.016 18.853 1.00 85.81 139 GLU A N 1
ATOM 1142 C CA . GLU A 1 139 ? -8.205 1.848 18.783 1.00 85.81 139 GLU A CA 1
ATOM 1143 C C . GLU A 1 139 ? -6.963 0.950 18.705 1.00 85.81 139 GLU A C 1
ATOM 1145 O O . GLU A 1 139 ? -6.936 -0.149 19.258 1.00 85.81 139 GLU A O 1
ATOM 1150 N N . ILE A 1 140 ? -5.932 1.437 18.019 1.00 84.50 140 ILE A N 1
ATOM 1151 C CA . ILE A 1 140 ? -4.626 0.781 17.969 1.00 84.50 140 ILE A CA 1
ATOM 1152 C C . ILE A 1 140 ? -3.735 1.475 18.995 1.00 84.50 140 ILE A C 1
ATOM 1154 O O . ILE A 1 140 ? -3.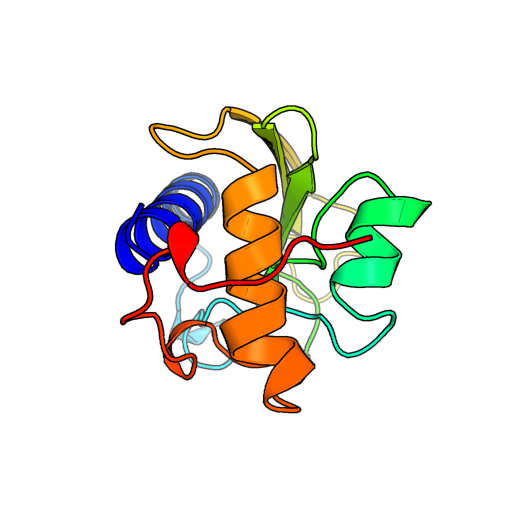342 2.623 18.778 1.00 84.50 140 ILE A O 1
ATOM 1158 N N . ASP A 1 141 ? -3.481 0.775 20.102 1.00 67.06 141 ASP A N 1
ATOM 1159 C CA . ASP A 1 141 ? -2.565 1.163 21.187 1.00 67.06 141 ASP A CA 1
ATOM 1160 C C . ASP A 1 141 ? -1.159 0.590 20.989 1.00 67.06 141 ASP A C 1
ATOM 1162 O O . ASP A 1 141 ? -1.034 -0.507 20.391 1.00 67.06 141 ASP A O 1
#

Mean predicted aligned error: 2.93 Å

Nearest PDB structures (foldseek):
  3aum-assembly1_O  TM=6.352E-01  e=4.401E+00  Borreliella burgdorferi
  3i2n-assembly1_A  TM=5.067E-01  e=2.448E+00  Homo sapiens
  7v62-assembly1_A  TM=3.990E-01  e=6.096E+00  Homo sapiens

pLDDT: mean 95.44, std 4.37, range [67.06, 98.75]

Solvent-accessible surface area (backbone atoms only — not comparable to full-atom values): 7627 Å² total; per-residue (Å²): 95,51,34,57,59,54,53,52,47,53,53,49,54,52,49,57,59,46,67,77,46,73,85,69,47,43,89,62,24,30,83,59,48,45,49,26,42,48,32,66,84,69,36,39,50,46,28,37,74,76,66,46,18,47,44,43,31,33,25,30,21,69,84,73,32,61,31,37,41,36,32,45,25,64,88,31,36,30,47,36,36,30,17,91,47,78,79,56,90,58,63,79,43,75,53,74,46,72,59,72,99,61,53,40,64,51,47,48,24,40,49,31,53,46,21,59,77,66,70,50,55,58,37,48,58,88,78,47,68,44,94,43,44,37,82,79,35,65,86,78,114

Organism: NCBI:txid39491

Radius of gyration: 14.35 Å; Cα contacts (8 Å, |Δi|>4): 262; chains: 1; bounding box: 36×27×41 Å

Foldseek 3Di:
DFLVLVVVQVVVVVVVVCVVQVVCFLVQWPPSFFKWFAQVPPHLLCCCPPVQWGGWIFTGGPVRHTQKIWIQGQVQKIKIFGQNDNPRPGGPDIDIDGGPPDGRQLNSQQCCVFDVVVVNHGDRPVPTDRRDGSVPGDGRD